Protein AF-A0A2K6D3P8-F1 (afdb_monomer_lite)

Organism: Macaca nemestrina (NCBI:txid9545)

Secondary structure (DSSP, 8-state):
--TTTHHHHHHHHHHHHHH----S---EEE------PPP--SSPPPHHHHHHHHHHHHHHHHHHHHHHHHTS--SEEEPPTTTTT-S---TTTTGGG-B----GGG---TTT-TTSS---SSS-GGGGSS-EEE----B---TTSSGGGTTTTTS----------PPP-

Structure (mmCIF, N/CA/C/O backbone):
data_AF-A0A2K6D3P8-F1
#
_entry.id   AF-A0A2K6D3P8-F1
#
loop_
_atom_site.group_PDB
_atom_site.id
_atom_site.type_symbol
_atom_site.label_atom_id
_atom_site.label_alt_id
_atom_site.label_comp_id
_atom_site.label_asym_id
_atom_site.label_entity_id
_atom_site.label_seq_id
_atom_site.pdbx_PDB_ins_code
_atom_site.Cartn_x
_atom_site.Cartn_y
_atom_site.Cartn_z
_atom_site.occupancy
_atom_site.B_iso_or_equiv
_atom_site.auth_seq_id
_atom_site.auth_comp_id
_atom_site.auth_asym_id
_atom_site.auth_atom_id
_atom_site.pdbx_PDB_model_num
ATOM 1 N N . MET A 1 1 ? -4.311 -17.224 59.360 1.00 44.88 1 MET A N 1
ATOM 2 C CA . MET A 1 1 ? -4.844 -16.048 58.632 1.00 44.88 1 MET A CA 1
ATOM 3 C C . MET A 1 1 ? -4.656 -16.243 57.125 1.00 44.88 1 MET A C 1
ATOM 5 O O . MET A 1 1 ? -3.631 -15.839 56.610 1.00 44.88 1 MET A O 1
ATOM 9 N N . ILE A 1 2 ? -5.573 -16.917 56.416 1.00 52.31 2 ILE A N 1
ATOM 10 C CA . ILE A 1 2 ? -5.469 -17.120 54.941 1.00 52.31 2 ILE A CA 1
ATOM 11 C C . ILE A 1 2 ? -6.821 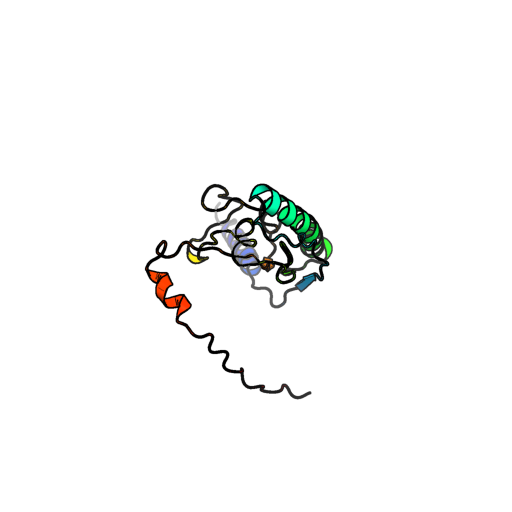-16.873 54.221 1.00 52.31 2 ILE A C 1
ATOM 13 O O . ILE A 1 2 ? -6.894 -16.763 53.005 1.00 52.31 2 ILE A O 1
ATOM 17 N N . ARG A 1 3 ? -7.922 -16.668 54.959 1.00 51.53 3 ARG A N 1
ATOM 18 C CA . ARG A 1 3 ? -9.292 -16.664 54.408 1.00 51.53 3 ARG A CA 1
ATOM 19 C C . ARG A 1 3 ? -9.746 -15.378 53.689 1.00 51.53 3 ARG A C 1
ATOM 21 O O . ARG A 1 3 ? -10.873 -15.337 53.219 1.00 51.53 3 ARG A O 1
ATOM 28 N N . SER A 1 4 ? -8.906 -14.341 53.603 1.00 59.41 4 SER A N 1
ATOM 29 C CA . SER A 1 4 ? -9.305 -13.000 53.118 1.00 59.41 4 SER A CA 1
ATOM 30 C C . SER A 1 4 ? -8.922 -12.704 51.655 1.00 59.41 4 SER A C 1
ATOM 32 O O . SER A 1 4 ? -9.526 -11.845 51.017 1.00 59.41 4 SER A O 1
ATOM 34 N N . TYR A 1 5 ? -7.953 -13.431 51.084 1.00 60.91 5 TYR A N 1
ATOM 35 C CA . TYR A 1 5 ? -7.434 -13.141 49.736 1.00 60.91 5 TYR A CA 1
ATOM 36 C C . TYR A 1 5 ? -8.204 -13.837 48.605 1.00 60.91 5 TYR A C 1
ATOM 38 O O . TYR A 1 5 ? -8.357 -13.267 47.529 1.00 60.91 5 TYR A O 1
ATOM 46 N N . PHE A 1 6 ? -8.753 -15.026 48.861 1.00 63.97 6 PHE A N 1
ATOM 47 C CA . PHE A 1 6 ? -9.450 -15.840 47.860 1.00 63.97 6 PHE A CA 1
ATOM 48 C C . PHE A 1 6 ? -10.643 -15.134 47.173 1.00 63.97 6 PHE A C 1
ATOM 50 O O . PHE A 1 6 ? -10.667 -15.097 45.944 1.00 63.97 6 PHE A O 1
ATOM 57 N N . PRO A 1 7 ? -11.593 -14.496 47.895 1.00 70.06 7 PRO A N 1
ATOM 58 C CA . PRO A 1 7 ? -12.726 -13.826 47.245 1.00 70.06 7 PRO A CA 1
ATOM 59 C C . PRO A 1 7 ? -12.312 -12.583 46.444 1.00 70.06 7 PRO A C 1
ATOM 61 O O . PRO A 1 7 ? -12.947 -12.256 45.446 1.00 70.06 7 PRO A O 1
ATOM 64 N N . LYS A 1 8 ? -11.217 -11.915 46.834 1.00 73.94 8 LYS A N 1
ATOM 65 C CA . LYS A 1 8 ? -10.671 -10.766 46.095 1.00 73.94 8 LYS A CA 1
ATOM 66 C C . LYS A 1 8 ? -10.039 -11.204 44.776 1.00 73.94 8 LYS A C 1
ATOM 68 O O . LYS A 1 8 ? -10.283 -10.574 43.756 1.00 73.94 8 LYS A O 1
ATOM 73 N N . CYS A 1 9 ? -9.283 -12.303 44.779 1.00 76.94 9 CYS A N 1
ATOM 74 C CA . CYS A 1 9 ? -8.711 -12.875 43.560 1.00 76.94 9 CYS A CA 1
ATOM 75 C C . CYS A 1 9 ? -9.801 -13.318 42.577 1.00 76.94 9 CYS A C 1
ATOM 77 O O . CYS A 1 9 ? -9.702 -13.019 41.393 1.00 76.94 9 CYS A O 1
ATOM 79 N N . VAL A 1 10 ? -10.866 -13.962 43.065 1.00 81.38 10 VAL A N 1
ATOM 80 C CA . VAL A 1 10 ? -12.002 -14.372 42.222 1.00 81.38 10 VAL A CA 1
ATOM 81 C C . VAL A 1 10 ? -12.712 -13.160 41.612 1.00 81.38 10 VAL A C 1
ATOM 83 O O . VAL A 1 10 ? -13.010 -13.174 40.422 1.00 81.38 10 VAL A O 1
ATOM 86 N N . ALA A 1 11 ? -12.923 -12.087 42.381 1.00 81.31 11 ALA A N 1
ATOM 87 C CA . ALA A 1 11 ? -13.517 -10.854 41.864 1.00 81.31 11 ALA A CA 1
ATOM 88 C C . ALA A 1 11 ? -12.644 -10.185 40.785 1.00 81.31 11 ALA A C 1
ATOM 90 O O . ALA A 1 11 ? -13.163 -9.749 39.761 1.00 81.31 11 ALA A O 1
ATOM 91 N N . VAL A 1 12 ? -11.320 -10.150 40.979 1.00 82.56 12 VAL A N 1
ATOM 92 C CA . VAL A 1 12 ? -10.371 -9.621 39.983 1.00 82.56 12 VAL A CA 1
ATOM 93 C C . VAL A 1 12 ? -10.378 -10.469 38.711 1.00 82.56 12 VAL A C 1
ATOM 95 O O . VAL A 1 12 ? -10.444 -9.919 37.617 1.00 82.56 12 VAL A O 1
ATOM 98 N N . VAL A 1 13 ? -10.374 -11.798 38.832 1.00 80.62 13 VAL A N 1
ATOM 99 C CA . VAL A 1 13 ? -10.435 -12.706 37.675 1.00 80.62 13 VAL A CA 1
ATOM 100 C C . VAL A 1 13 ? -11.765 -12.570 36.928 1.00 80.62 13 VAL A C 1
ATOM 102 O O . VAL A 1 13 ? -11.762 -12.542 35.702 1.00 80.62 13 VAL A O 1
ATOM 105 N N . ALA A 1 14 ? -12.888 -12.421 37.634 1.00 78.69 14 ALA A N 1
ATOM 106 C CA . ALA A 1 14 ? -14.195 -12.203 37.013 1.00 78.69 14 ALA A CA 1
ATOM 107 C C . ALA A 1 14 ? -14.271 -10.858 36.269 1.00 78.69 14 ALA A C 1
ATOM 109 O O . ALA A 1 14 ? -14.783 -10.807 35.155 1.00 78.69 14 ALA A O 1
ATOM 110 N N . LEU A 1 15 ? -13.714 -9.784 36.842 1.00 74.19 15 LEU A N 1
ATOM 111 C CA . LEU A 1 15 ? -13.615 -8.474 36.186 1.00 74.19 15 LEU A CA 1
ATOM 112 C C . LEU A 1 15 ? -12.730 -8.522 34.932 1.00 74.19 15 LEU A C 1
ATOM 114 O O . LEU A 1 15 ? -13.083 -7.938 33.911 1.00 74.19 15 LEU A O 1
ATOM 118 N N . LEU A 1 16 ? -11.615 -9.255 34.983 1.00 71.88 16 LEU A N 1
ATOM 119 C CA . LEU A 1 16 ? -10.747 -9.467 33.822 1.00 71.88 16 LEU A CA 1
ATOM 120 C C . LEU A 1 16 ? -11.436 -10.314 32.744 1.00 71.88 16 LEU A C 1
ATOM 122 O O . LEU A 1 16 ? -11.361 -9.969 31.570 1.00 71.88 16 LEU A O 1
ATOM 126 N N . ALA A 1 17 ? -12.163 -11.367 33.120 1.00 68.94 17 ALA A N 1
ATOM 127 C CA . ALA A 1 17 ? -12.926 -12.182 32.175 1.00 68.94 17 ALA A CA 1
ATOM 128 C C . ALA A 1 17 ? -14.042 -11.377 31.485 1.00 68.94 17 ALA A C 1
ATOM 130 O O . ALA A 1 17 ? -14.248 -11.532 30.287 1.00 68.94 17 ALA A O 1
ATOM 131 N N . LEU A 1 18 ? -14.705 -10.466 32.208 1.00 63.16 18 LEU A N 1
ATOM 132 C CA . LEU A 1 18 ? -15.693 -9.541 31.638 1.00 63.16 18 LEU A CA 1
ATOM 133 C C . LEU A 1 18 ? -15.068 -8.500 30.693 1.00 63.16 18 LEU A C 1
ATOM 135 O O . LEU A 1 18 ? -15.761 -7.979 29.826 1.00 63.16 18 LEU A O 1
ATOM 139 N N . SER A 1 19 ? -13.773 -8.199 30.843 1.00 61.75 19 SER A N 1
ATOM 140 C CA . SER A 1 19 ? -13.050 -7.279 29.953 1.00 61.75 19 SER A CA 1
ATOM 141 C C . SER A 1 19 ? -12.586 -7.916 28.635 1.00 61.75 19 SER A C 1
ATOM 143 O O . SER A 1 19 ? -12.187 -7.199 27.721 1.00 61.75 19 SER A O 1
ATOM 145 N N . VAL A 1 20 ? -12.661 -9.248 28.513 1.00 59.06 20 VAL A N 1
ATOM 146 C CA . VAL A 1 20 ? -12.344 -9.988 27.282 1.00 59.06 20 VAL A CA 1
ATOM 147 C C . VAL A 1 20 ? -13.651 -10.277 26.540 1.00 59.06 20 VAL A C 1
ATOM 149 O O . VAL A 1 20 ? -14.203 -11.371 26.616 1.00 59.06 20 VAL A O 1
ATOM 152 N N . GLY A 1 21 ? -14.176 -9.267 25.849 1.00 62.28 21 GLY A N 1
ATOM 153 C CA . GLY A 1 21 ? -15.347 -9.382 24.978 1.00 62.28 21 GLY A CA 1
ATOM 154 C C . GLY A 1 21 ? -14.991 -9.047 23.532 1.00 62.28 21 GLY A C 1
ATOM 155 O O . GLY A 1 21 ? -14.173 -8.161 23.286 1.00 62.28 21 GLY A O 1
ATOM 156 N N . ALA A 1 22 ? -15.596 -9.747 22.571 1.00 71.62 22 ALA A N 1
ATOM 157 C CA . ALA A 1 22 ? -15.601 -9.288 21.185 1.00 71.62 22 ALA A CA 1
ATOM 158 C C . ALA A 1 22 ? -16.401 -7.978 21.102 1.00 71.62 22 ALA A C 1
ATOM 160 O O . ALA A 1 22 ? -17.422 -7.838 21.772 1.00 71.62 22 ALA A O 1
ATOM 161 N N . LEU A 1 23 ? -15.932 -7.014 20.310 1.00 75.31 23 LEU A N 1
ATOM 162 C CA . LEU A 1 23 ? -16.690 -5.791 20.060 1.00 75.31 23 LEU A CA 1
ATOM 163 C C . LEU A 1 23 ? -17.864 -6.100 19.121 1.00 75.31 23 LEU A C 1
ATOM 165 O O . LEU A 1 23 ? -17.663 -6.714 18.075 1.00 75.31 23 LEU A O 1
ATOM 169 N N . ASP A 1 24 ? -19.066 -5.628 19.462 1.00 86.00 24 ASP A N 1
ATOM 170 C CA . ASP A 1 24 ? -20.262 -5.780 18.614 1.00 86.00 24 ASP A CA 1
ATOM 171 C C . ASP A 1 24 ? -20.217 -4.882 17.366 1.00 86.00 24 ASP A C 1
ATOM 173 O O . ASP A 1 24 ? -20.894 -5.139 16.371 1.00 86.00 24 ASP A O 1
ATOM 177 N N . THR A 1 25 ? -19.425 -3.806 17.412 1.00 91.81 25 THR A N 1
ATOM 178 C CA . THR A 1 25 ? -19.242 -2.859 16.305 1.00 91.81 25 THR A CA 1
ATOM 179 C C . THR A 1 25 ? -17.775 -2.458 16.171 1.00 91.81 25 THR A C 1
ATOM 181 O O . THR A 1 25 ? -17.011 -2.516 17.134 1.00 91.81 25 THR A O 1
ATOM 184 N N . PHE A 1 26 ? -17.372 -2.037 14.973 1.00 91.06 26 PHE A N 1
ATOM 185 C CA . PHE A 1 26 ? -16.041 -1.493 14.714 1.00 91.06 26 PHE A CA 1
ATOM 186 C C . PHE A 1 26 ? -16.136 -0.276 13.791 1.00 91.06 26 PHE A C 1
ATOM 188 O O . PHE A 1 26 ? -17.089 -0.122 13.029 1.00 91.06 26 PHE A O 1
ATOM 195 N N . SER A 1 27 ? -15.127 0.588 13.865 1.00 93.56 27 SER A N 1
ATOM 196 C CA . SER A 1 27 ? -14.967 1.747 12.983 1.00 93.56 27 SER A CA 1
ATOM 197 C C . SER A 1 27 ? -13.985 1.413 11.861 1.00 93.56 27 SER A C 1
ATOM 199 O O . SER A 1 27 ? -12.915 0.859 12.124 1.00 93.56 27 SER A O 1
ATOM 201 N N . ALA A 1 28 ? -14.337 1.746 10.623 1.00 95.56 28 ALA A N 1
ATOM 202 C CA . ALA A 1 28 ? -13.518 1.523 9.437 1.00 95.56 28 ALA A CA 1
ATOM 203 C C . ALA A 1 28 ? -13.172 2.854 8.764 1.00 95.56 28 ALA A C 1
ATOM 205 O O . ALA A 1 28 ? -13.973 3.788 8.778 1.00 95.56 28 ALA A O 1
ATOM 206 N N . ALA A 1 29 ? -12.001 2.916 8.138 1.00 96.88 29 ALA A N 1
ATOM 207 C CA . ALA A 1 29 ? -11.552 4.047 7.343 1.00 96.88 29 ALA A CA 1
ATOM 208 C C . ALA A 1 29 ? -11.220 3.611 5.910 1.00 96.88 29 ALA A C 1
ATOM 210 O O . ALA A 1 29 ? -10.781 2.488 5.659 1.00 96.88 29 ALA A O 1
ATOM 211 N N . VAL A 1 30 ? -11.397 4.531 4.971 1.00 96.44 30 VAL A N 1
ATOM 212 C CA . VAL A 1 30 ? -10.929 4.405 3.589 1.00 96.44 30 VAL A CA 1
ATOM 213 C C . VAL A 1 30 ? -10.145 5.661 3.248 1.00 96.44 30 VAL A C 1
ATOM 215 O O . VAL A 1 30 ? -10.503 6.751 3.700 1.00 96.44 30 VAL A O 1
ATOM 218 N N . TYR A 1 31 ? -9.067 5.514 2.487 1.00 96.12 31 TYR A N 1
ATOM 219 C CA . TYR A 1 31 ? -8.266 6.650 2.048 1.00 96.12 31 TYR A CA 1
ATOM 220 C C . TYR A 1 31 ? -8.204 6.690 0.528 1.00 96.12 31 TYR A C 1
ATOM 222 O O . TYR A 1 31 ? -7.678 5.777 -0.099 1.00 96.12 31 TYR A O 1
ATOM 230 N N . GLU A 1 32 ? -8.748 7.752 -0.058 1.00 95.31 32 GLU A N 1
ATOM 231 C CA . GLU A 1 32 ? -8.544 8.064 -1.468 1.00 95.31 32 GLU A CA 1
ATOM 232 C C . GLU A 1 32 ? -7.189 8.759 -1.622 1.00 95.31 32 GLU A C 1
ATOM 234 O O . GLU A 1 32 ? -6.894 9.723 -0.910 1.00 95.31 32 GLU A O 1
ATOM 239 N N . TYR A 1 33 ? -6.353 8.248 -2.525 1.00 93.31 33 TYR A N 1
ATOM 240 C CA . TYR A 1 33 ? -4.974 8.694 -2.675 1.00 93.31 33 TYR A CA 1
ATOM 241 C C . TYR A 1 33 ? -4.606 8.925 -4.140 1.00 93.31 33 TYR A C 1
ATOM 243 O O . TYR A 1 33 ? -4.785 8.049 -4.984 1.00 93.31 33 TYR A O 1
ATOM 251 N N . THR A 1 34 ? -4.022 10.091 -4.423 1.00 93.25 34 THR A N 1
ATOM 252 C CA . THR A 1 34 ? -3.366 10.379 -5.701 1.00 93.25 34 THR A CA 1
ATOM 253 C C . THR A 1 34 ? -1.947 9.824 -5.669 1.00 93.25 34 THR A C 1
ATOM 255 O O . THR A 1 34 ? -1.027 10.485 -5.187 1.00 93.25 34 THR A O 1
ATOM 258 N N . VAL A 1 35 ? -1.790 8.601 -6.168 1.00 94.12 35 VAL A N 1
ATOM 259 C CA . VAL A 1 35 ? -0.505 7.896 -6.206 1.00 94.12 35 VAL A CA 1
ATOM 260 C C . VAL A 1 35 ? 0.542 8.647 -7.035 1.00 94.12 35 VAL A C 1
ATOM 262 O O . VAL A 1 35 ? 0.242 9.206 -8.094 1.00 94.12 35 VAL A O 1
ATOM 265 N N . ILE A 1 36 ? 1.786 8.647 -6.555 1.00 94.62 36 ILE A N 1
ATOM 266 C CA . ILE A 1 36 ? 2.955 9.074 -7.323 1.00 94.62 36 ILE A CA 1
ATOM 267 C C . ILE A 1 36 ? 3.296 7.931 -8.282 1.00 94.62 36 ILE A C 1
ATOM 269 O O . ILE A 1 36 ? 3.748 6.861 -7.873 1.00 94.62 36 ILE A O 1
ATOM 273 N N . ILE A 1 37 ? 3.021 8.151 -9.566 1.00 92.69 37 ILE A N 1
ATOM 274 C CA . ILE A 1 37 ? 3.170 7.149 -10.626 1.00 92.69 37 ILE A CA 1
ATOM 275 C C . ILE A 1 37 ? 4.592 7.231 -11.202 1.00 92.69 37 ILE A C 1
ATOM 277 O O . ILE A 1 37 ? 5.074 8.342 -11.446 1.00 92.69 37 ILE A O 1
ATOM 281 N N . PRO A 1 38 ? 5.264 6.095 -11.472 1.00 90.75 38 PRO A N 1
ATOM 282 C CA . PRO A 1 38 ? 6.550 6.113 -12.155 1.00 90.75 38 PRO A CA 1
ATOM 283 C C . PRO A 1 38 ? 6.412 6.652 -13.580 1.00 90.75 38 PRO A C 1
ATOM 285 O O . PRO A 1 38 ? 5.391 6.478 -14.251 1.00 90.75 38 PRO A O 1
ATOM 288 N N . ASN A 1 39 ? 7.486 7.250 -14.092 1.00 87.50 39 ASN A N 1
ATOM 289 C CA . ASN A 1 39 ? 7.564 7.542 -15.516 1.00 87.50 39 ASN A CA 1
ATOM 290 C C . ASN A 1 39 ? 7.497 6.241 -16.318 1.00 87.50 39 ASN A C 1
ATOM 292 O O . ASN A 1 39 ? 8.122 5.243 -15.964 1.00 87.50 39 ASN A O 1
ATOM 296 N N . ARG A 1 40 ? 6.777 6.267 -17.441 1.00 82.31 40 ARG A N 1
ATOM 297 C CA . ARG A 1 40 ? 6.736 5.126 -18.352 1.00 82.31 40 ARG A CA 1
ATOM 298 C C . ARG A 1 40 ? 8.115 4.929 -18.980 1.00 82.31 40 ARG A C 1
ATOM 300 O O . ARG A 1 40 ? 8.536 5.738 -19.804 1.00 82.31 40 ARG A O 1
ATOM 307 N N . THR A 1 41 ? 8.783 3.839 -18.624 1.00 77.56 41 THR A N 1
ATOM 308 C CA . THR A 1 41 ? 10.057 3.419 -19.213 1.00 77.56 41 THR A CA 1
ATOM 309 C C . THR A 1 41 ? 9.890 2.080 -19.927 1.00 77.56 41 THR A C 1
ATOM 311 O O . THR A 1 41 ? 9.141 1.212 -19.482 1.00 77.56 41 THR A O 1
ATOM 314 N N . GLU A 1 42 ? 10.571 1.905 -21.062 1.00 77.88 42 GLU A N 1
ATOM 315 C CA . GLU A 1 42 ? 10.629 0.604 -21.751 1.00 77.88 42 GLU A CA 1
ATOM 316 C C . GLU A 1 42 ? 11.583 -0.369 -21.045 1.00 77.88 42 GLU A C 1
ATOM 318 O O . GLU A 1 42 ? 11.411 -1.582 -21.113 1.00 77.88 42 GLU A O 1
ATOM 323 N N . THR A 1 43 ? 12.578 0.165 -20.335 1.00 87.94 43 THR A N 1
ATOM 324 C CA . THR A 1 43 ? 13.538 -0.607 -19.547 1.00 87.94 43 THR A CA 1
ATOM 325 C C . THR A 1 43 ? 13.130 -0.643 -18.072 1.00 87.94 43 THR A C 1
ATOM 327 O O . THR A 1 43 ? 12.722 0.399 -17.542 1.00 87.94 43 THR A O 1
ATOM 330 N N . PRO A 1 44 ? 13.274 -1.791 -17.383 1.00 92.06 44 PRO A N 1
ATOM 331 C CA . PRO A 1 44 ? 13.087 -1.865 -15.937 1.00 92.06 44 PRO A CA 1
ATOM 332 C C . PRO A 1 44 ? 14.044 -0.919 -15.209 1.00 92.06 44 PRO A C 1
ATOM 334 O O . PRO A 1 44 ? 15.208 -0.791 -15.594 1.00 92.06 44 PRO A O 1
ATOM 337 N N . VAL A 1 45 ? 13.548 -0.271 -14.159 1.00 94.12 45 VAL A N 1
ATOM 338 C CA . VAL A 1 45 ? 14.380 0.490 -13.219 1.00 94.12 45 VAL A CA 1
ATOM 339 C C . VAL A 1 45 ? 15.212 -0.455 -12.348 1.00 94.12 45 VAL A C 1
ATOM 341 O O . VAL A 1 45 ? 14.982 -1.670 -12.324 1.00 94.12 45 VAL A O 1
ATOM 344 N N . SER A 1 46 ? 16.178 0.086 -11.612 1.00 94.31 46 SER A N 1
ATOM 345 C CA . SER A 1 46 ? 16.832 -0.679 -10.546 1.00 94.31 46 SER A CA 1
ATOM 346 C C . SER A 1 46 ? 15.856 -0.979 -9.401 1.00 94.31 46 SER A C 1
ATOM 348 O O . SER A 1 46 ? 14.833 -0.311 -9.227 1.00 94.31 46 SER A O 1
ATOM 350 N N . LYS A 1 47 ? 16.176 -1.987 -8.583 1.00 91.38 47 LYS A N 1
ATOM 351 C CA . LYS A 1 47 ? 15.360 -2.318 -7.409 1.00 91.38 47 LYS A CA 1
ATOM 352 C C . LYS A 1 47 ? 15.364 -1.180 -6.390 1.00 91.38 47 LYS A C 1
ATOM 354 O O . LYS A 1 47 ? 14.344 -0.901 -5.772 1.00 91.38 47 LYS A O 1
ATOM 359 N N . GLU A 1 48 ? 16.496 -0.506 -6.241 1.00 92.12 48 GLU A N 1
ATOM 360 C CA . GLU A 1 48 ? 16.684 0.615 -5.326 1.00 92.12 48 GLU A CA 1
ATOM 361 C C . GLU A 1 48 ? 15.816 1.818 -5.722 1.00 92.12 48 GLU A C 1
ATOM 363 O O . GLU A 1 48 ? 15.178 2.420 -4.861 1.00 92.12 48 GLU A O 1
ATOM 368 N N . GLU A 1 49 ? 15.733 2.132 -7.017 1.00 92.81 49 GLU A N 1
ATOM 369 C CA . GLU A 1 49 ? 14.832 3.171 -7.536 1.00 92.81 49 GLU A CA 1
ATOM 370 C C . GLU A 1 49 ? 13.358 2.792 -7.354 1.00 92.81 49 GLU A C 1
ATOM 372 O O . GLU A 1 49 ? 12.552 3.632 -6.949 1.00 92.81 49 GLU A O 1
ATOM 377 N N . GLY A 1 50 ? 13.004 1.525 -7.602 1.00 92.50 50 GLY A N 1
ATOM 378 C CA . GLY A 1 50 ? 11.654 1.020 -7.349 1.00 92.50 50 GLY A CA 1
ATOM 379 C C . GLY A 1 50 ? 11.257 1.157 -5.877 1.00 92.50 50 GLY A C 1
ATOM 380 O O . GLY A 1 50 ? 10.200 1.706 -5.567 1.00 92.50 50 GLY A O 1
ATOM 381 N N . LEU A 1 51 ? 12.140 0.741 -4.963 1.00 92.50 51 LEU A N 1
ATOM 382 C CA . LEU A 1 51 ? 11.958 0.892 -3.516 1.00 92.50 51 LEU A CA 1
ATOM 383 C C . LEU A 1 51 ? 11.825 2.360 -3.095 1.00 92.50 51 LEU A C 1
ATOM 385 O O . LEU A 1 51 ? 11.007 2.663 -2.229 1.00 92.50 51 LEU A O 1
ATOM 389 N N . LEU A 1 52 ? 12.600 3.269 -3.691 1.00 93.44 52 LEU A N 1
ATOM 390 C CA . LEU A 1 52 ? 12.522 4.699 -3.390 1.00 93.44 52 LEU A CA 1
ATOM 391 C C . LEU A 1 52 ? 11.131 5.260 -3.704 1.00 93.44 52 LEU A C 1
ATOM 393 O O . LEU A 1 52 ? 10.517 5.861 -2.827 1.00 93.44 52 LEU A O 1
ATOM 397 N N . LEU A 1 53 ? 10.601 4.989 -4.900 1.00 94.06 53 LEU A N 1
ATOM 398 C CA . LEU A 1 53 ? 9.251 5.417 -5.285 1.00 94.06 53 LEU A CA 1
ATOM 399 C C . LEU A 1 53 ? 8.175 4.824 -4.364 1.00 94.06 53 LEU A C 1
ATOM 401 O O . LEU A 1 53 ? 7.259 5.522 -3.929 1.00 94.06 53 LEU A O 1
ATOM 405 N N . MET A 1 54 ? 8.284 3.528 -4.057 1.00 93.81 54 MET A N 1
ATOM 406 C CA . MET A 1 54 ? 7.338 2.864 -3.160 1.00 93.81 54 MET A CA 1
ATOM 407 C C . MET A 1 54 ? 7.344 3.495 -1.768 1.00 93.81 54 MET A C 1
ATOM 409 O O . MET A 1 54 ? 6.276 3.730 -1.206 1.00 93.81 54 MET A O 1
ATOM 413 N N . ASN A 1 55 ? 8.522 3.833 -1.240 1.00 92.69 55 ASN A N 1
ATOM 414 C CA . ASN A 1 55 ? 8.651 4.505 0.052 1.00 92.69 55 ASN A CA 1
ATOM 415 C C . ASN A 1 55 ? 8.020 5.905 0.049 1.00 92.69 55 ASN A C 1
ATOM 417 O O . ASN A 1 55 ? 7.361 6.257 1.022 1.00 92.69 55 ASN A O 1
ATOM 421 N N . GLU A 1 56 ? 8.134 6.676 -1.037 1.00 94.12 56 GLU A N 1
ATOM 422 C CA . GLU A 1 56 ? 7.470 7.986 -1.139 1.00 94.12 56 GLU A CA 1
ATOM 423 C C . GLU A 1 56 ? 5.940 7.872 -1.045 1.00 94.12 56 GLU A C 1
ATOM 425 O O . GLU A 1 56 ? 5.295 8.642 -0.327 1.00 94.12 56 GLU A O 1
ATOM 430 N N . ASN A 1 57 ? 5.351 6.885 -1.727 1.00 94.88 57 ASN A N 1
ATOM 431 C CA . ASN A 1 57 ? 3.915 6.612 -1.633 1.00 94.88 57 ASN A CA 1
ATOM 432 C C . ASN A 1 57 ? 3.530 6.119 -0.224 1.00 94.88 57 ASN A C 1
ATOM 434 O O . ASN A 1 57 ? 2.554 6.592 0.369 1.00 94.88 57 ASN A O 1
ATOM 438 N N . ILE A 1 58 ? 4.324 5.211 0.350 1.00 92.88 58 ILE A N 1
ATOM 439 C CA . ILE A 1 58 ? 4.128 4.681 1.706 1.00 92.88 58 ILE A CA 1
ATOM 440 C C . ILE A 1 58 ? 4.180 5.798 2.758 1.00 92.88 58 ILE A C 1
ATOM 442 O O . ILE A 1 58 ? 3.344 5.799 3.661 1.00 92.88 58 ILE A O 1
ATOM 446 N N . ASP A 1 59 ? 5.066 6.786 2.628 1.00 93.00 59 ASP A N 1
ATOM 447 C CA . ASP A 1 59 ? 5.161 7.929 3.548 1.00 93.00 59 ASP A CA 1
ATOM 448 C C . ASP A 1 59 ? 3.873 8.772 3.583 1.00 93.00 59 ASP A C 1
ATOM 450 O O . ASP A 1 59 ? 3.522 9.364 4.614 1.00 93.00 59 ASP A O 1
ATOM 454 N N . VAL A 1 60 ? 3.138 8.850 2.468 1.00 94.19 60 VAL A N 1
ATOM 455 C CA . VAL A 1 60 ? 1.824 9.509 2.431 1.00 94.19 60 VAL A CA 1
ATOM 456 C C . VAL A 1 60 ? 0.766 8.636 3.099 1.00 94.19 60 VAL A C 1
ATOM 458 O O . VAL A 1 60 ? 0.016 9.123 3.953 1.00 94.19 60 VAL A O 1
ATOM 461 N N . LEU A 1 61 ? 0.737 7.343 2.771 1.00 93.31 61 LEU A N 1
ATOM 462 C CA . LEU A 1 61 ? -0.202 6.385 3.357 1.00 93.31 61 LEU A CA 1
ATOM 463 C C . LEU A 1 61 ? -0.011 6.251 4.875 1.00 93.31 61 LEU A C 1
ATOM 465 O O . LEU A 1 61 ? -0.995 6.166 5.611 1.00 93.31 61 LEU A O 1
ATOM 469 N N . GLU A 1 62 ? 1.222 6.334 5.376 1.00 92.06 62 GLU A N 1
ATOM 470 C CA . GLU A 1 62 ? 1.524 6.297 6.810 1.00 92.06 62 GLU A CA 1
ATOM 471 C C . GLU A 1 62 ? 0.823 7.423 7.573 1.00 92.06 62 GLU A C 1
ATOM 473 O O . GLU A 1 62 ? 0.318 7.218 8.681 1.00 92.06 62 GLU A O 1
ATOM 478 N N . LYS A 1 63 ? 0.740 8.617 6.977 1.00 93.19 63 LYS A N 1
ATOM 479 C CA . LYS A 1 63 ? 0.039 9.756 7.584 1.00 93.19 63 LYS A CA 1
ATOM 480 C C . LYS A 1 63 ? -1.456 9.469 7.702 1.00 93.19 63 LYS A C 1
ATOM 482 O O . LYS A 1 63 ? -2.030 9.730 8.760 1.00 93.19 63 LYS A O 1
ATOM 487 N N . ALA A 1 64 ? -2.067 8.890 6.667 1.00 93.75 64 ALA A N 1
ATOM 488 C CA . ALA A 1 64 ? -3.477 8.499 6.680 1.00 93.75 64 ALA A CA 1
ATOM 489 C C . ALA A 1 64 ? -3.756 7.382 7.701 1.00 93.75 64 ALA A C 1
ATOM 491 O O . ALA A 1 64 ? -4.697 7.485 8.488 1.00 93.75 64 ALA A O 1
ATOM 492 N N . VAL A 1 65 ? -2.890 6.367 7.764 1.00 92.56 65 VAL A N 1
ATOM 493 C CA . VAL A 1 65 ? -2.959 5.274 8.750 1.00 92.56 65 VAL A CA 1
ATOM 494 C C . VAL A 1 65 ? -2.868 5.822 10.176 1.00 92.56 65 VAL A C 1
ATOM 496 O O . VAL A 1 65 ? -3.712 5.515 11.019 1.00 92.56 65 VAL A O 1
ATOM 499 N N . LYS A 1 66 ? -1.884 6.688 10.456 1.00 92.69 66 LYS A N 1
ATOM 500 C CA . LYS A 1 66 ? -1.710 7.318 11.775 1.00 92.69 66 LYS A CA 1
ATOM 501 C C . LYS A 1 66 ? -2.912 8.181 12.156 1.00 92.69 66 LYS A C 1
ATOM 503 O O . LYS A 1 66 ? -3.316 8.157 13.318 1.00 92.69 66 LYS A O 1
ATOM 508 N N . LEU A 1 67 ? -3.474 8.925 11.204 1.00 94.06 67 LEU A N 1
ATOM 509 C CA . LEU A 1 67 ? -4.673 9.738 11.399 1.00 94.06 67 LEU A CA 1
ATOM 510 C C . LEU A 1 67 ? -5.881 8.863 11.767 1.00 94.06 67 LEU A C 1
ATOM 512 O O . LEU A 1 67 ? -6.511 9.095 12.801 1.00 94.06 67 LEU A O 1
ATOM 516 N N . ALA A 1 68 ? -6.151 7.830 10.967 1.00 94.69 68 ALA A N 1
ATOM 517 C CA . ALA A 1 68 ? -7.265 6.910 11.173 1.00 94.69 68 ALA A CA 1
ATOM 518 C C . ALA A 1 68 ? -7.160 6.182 12.523 1.00 94.69 68 ALA A C 1
ATOM 520 O O . ALA A 1 68 ? -8.111 6.171 13.305 1.00 94.69 68 ALA A O 1
ATOM 521 N N . ALA A 1 69 ? -5.981 5.641 12.837 1.00 92.00 69 ALA A N 1
ATOM 522 C CA . ALA A 1 69 ? -5.756 4.888 14.064 1.00 92.00 69 ALA A CA 1
ATOM 523 C C . ALA A 1 69 ? -5.769 5.773 15.320 1.00 92.00 69 ALA A C 1
ATOM 525 O O . ALA A 1 69 ? -6.446 5.458 16.295 1.00 92.00 69 ALA A O 1
ATOM 526 N N . LYS A 1 70 ? -5.008 6.880 15.326 1.00 90.69 70 LYS A N 1
ATOM 527 C CA . LYS A 1 70 ? -4.791 7.674 16.551 1.00 90.69 70 LYS A CA 1
ATOM 528 C C . LYS A 1 70 ? -5.854 8.735 16.785 1.00 90.69 70 LYS A C 1
ATOM 530 O O . LYS A 1 70 ? -6.174 9.008 17.936 1.00 90.69 70 LYS A O 1
ATOM 535 N N . GLN A 1 71 ? -6.336 9.384 15.728 1.00 89.94 71 GLN A N 1
ATOM 536 C CA . GLN A 1 71 ? -7.231 10.536 15.872 1.00 89.94 71 GLN A CA 1
ATOM 537 C C . GLN A 1 71 ? -8.697 10.159 15.667 1.00 89.94 71 GLN A C 1
ATOM 539 O O . GLN A 1 71 ? -9.562 10.749 16.304 1.00 89.94 71 GLN A O 1
ATOM 544 N N . GLN A 1 72 ? -8.979 9.180 14.803 1.00 92.38 72 GLN A N 1
ATOM 545 C CA . GLN A 1 72 ? -10.351 8.802 14.443 1.00 92.38 72 GLN A CA 1
ATOM 546 C C . GLN A 1 72 ? -10.824 7.500 15.106 1.00 92.38 72 GLN A C 1
ATOM 548 O O . GLN A 1 72 ? -12.000 7.160 15.003 1.00 92.38 72 GLN A O 1
ATOM 553 N N . GLY A 1 73 ? -9.936 6.771 15.794 1.00 92.38 73 GLY A N 1
ATOM 554 C CA . GLY A 1 73 ? -10.286 5.522 16.478 1.00 92.38 73 GLY A CA 1
ATOM 555 C C . GLY A 1 73 ? -10.782 4.428 15.527 1.00 92.38 73 GLY A C 1
ATOM 556 O O . GLY A 1 73 ? -11.599 3.589 15.913 1.00 92.38 73 GLY A O 1
ATOM 557 N N . ALA A 1 74 ? -10.337 4.450 14.268 1.00 94.25 74 ALA A N 1
ATOM 558 C CA . ALA A 1 74 ? -10.610 3.364 13.344 1.00 94.25 74 ALA A CA 1
ATOM 559 C C . ALA A 1 74 ? -9.919 2.080 13.833 1.00 94.25 74 ALA A C 1
ATOM 561 O O . ALA A 1 74 ? -8.876 2.113 14.485 1.00 94.25 74 ALA A O 1
ATOM 562 N N . HIS A 1 75 ? -10.508 0.941 13.499 1.00 92.12 75 HIS A N 1
ATOM 563 C CA . HIS A 1 75 ? -9.973 -0.389 13.790 1.00 92.12 75 HIS A CA 1
ATOM 564 C C . HIS A 1 75 ? -9.288 -0.982 12.552 1.00 92.12 75 HIS A C 1
ATOM 566 O O . HIS A 1 75 ? -8.375 -1.802 12.670 1.00 92.12 75 HIS A O 1
ATOM 572 N N . ILE A 1 76 ? -9.728 -0.545 11.367 1.00 93.50 76 ILE A N 1
ATOM 573 C CA . ILE A 1 76 ? -9.198 -0.942 10.067 1.00 93.50 76 ILE A CA 1
ATOM 574 C C . ILE A 1 76 ? -9.156 0.249 9.106 1.00 93.50 76 ILE A C 1
ATOM 576 O O . ILE A 1 76 ? -10.062 1.085 9.126 1.00 93.50 76 ILE A O 1
ATOM 580 N N . ILE A 1 77 ? -8.139 0.302 8.243 1.00 95.00 77 ILE A N 1
ATOM 581 C CA . ILE A 1 77 ? -8.123 1.157 7.047 1.00 95.00 77 ILE A CA 1
ATOM 582 C C . ILE A 1 77 ? -7.920 0.330 5.781 1.00 95.00 77 ILE A C 1
ATOM 584 O O . ILE A 1 77 ? -7.145 -0.630 5.773 1.00 95.00 77 ILE A O 1
ATOM 588 N N . VAL A 1 78 ? -8.575 0.748 4.703 1.00 95.38 78 VAL A N 1
ATOM 589 C CA . VAL A 1 78 ? -8.313 0.264 3.345 1.00 95.38 78 VAL A CA 1
ATOM 590 C C . VAL A 1 78 ? -7.687 1.390 2.530 1.00 95.38 78 VAL A C 1
ATOM 592 O O . VAL A 1 78 ? -8.203 2.512 2.504 1.00 95.38 78 VAL A O 1
ATOM 595 N N . THR A 1 79 ? -6.574 1.089 1.875 1.00 94.12 79 THR A N 1
ATOM 596 C CA . THR A 1 79 ? -5.921 1.970 0.904 1.00 94.12 79 THR A CA 1
ATOM 597 C C . THR A 1 79 ? -6.211 1.497 -0.527 1.00 94.12 79 THR A C 1
ATOM 599 O O . THR A 1 79 ? -6.668 0.365 -0.719 1.00 94.12 79 THR A O 1
ATOM 602 N N . PRO A 1 80 ? -5.991 2.343 -1.548 1.00 95.31 80 PRO A N 1
ATOM 603 C CA . PRO A 1 80 ? -6.315 1.992 -2.926 1.00 95.31 80 PRO A CA 1
ATOM 604 C C . PRO A 1 80 ? -5.456 0.846 -3.468 1.00 95.31 80 PRO A C 1
ATOM 606 O O . PRO A 1 80 ? -4.293 0.675 -3.085 1.00 95.31 80 PRO A O 1
ATOM 609 N N . GLU A 1 81 ? -6.025 0.104 -4.418 1.00 94.88 81 GLU A N 1
ATOM 610 C CA . GLU A 1 81 ? -5.266 -0.773 -5.309 1.00 94.88 81 GLU A CA 1
ATOM 611 C C . GLU A 1 81 ? -4.172 0.032 -6.023 1.00 94.88 81 GLU A C 1
ATOM 613 O O . GLU A 1 81 ? -4.356 1.212 -6.325 1.00 94.88 81 GLU A O 1
ATOM 618 N N . ASP A 1 82 ? -3.010 -0.590 -6.225 1.00 94.38 82 ASP A N 1
ATOM 619 C CA . ASP A 1 82 ? -1.834 0.027 -6.848 1.00 94.38 82 ASP A CA 1
ATOM 620 C C . ASP A 1 82 ? -1.319 1.314 -6.170 1.00 94.38 82 ASP A C 1
ATOM 622 O O . ASP A 1 82 ? -0.454 2.005 -6.708 1.00 94.38 82 ASP A O 1
ATOM 626 N N . GLY A 1 83 ? -1.758 1.622 -4.945 1.00 93.31 83 GLY A N 1
ATOM 627 C CA . GLY A 1 83 ? -1.406 2.857 -4.233 1.00 93.31 83 GLY A CA 1
ATOM 628 C C . GLY A 1 83 ? 0.064 3.002 -3.809 1.00 93.31 83 GLY A C 1
ATOM 629 O O . GLY A 1 83 ? 0.411 4.025 -3.230 1.00 93.31 83 GLY A O 1
ATOM 630 N N . ILE A 1 84 ? 0.917 2.001 -4.061 1.00 94.25 84 ILE A N 1
ATOM 631 C CA . ILE A 1 84 ? 2.351 2.010 -3.710 1.00 94.25 84 ILE A CA 1
ATOM 632 C C . ILE A 1 84 ? 3.255 2.192 -4.938 1.00 94.25 84 ILE A C 1
ATOM 634 O O . ILE A 1 84 ? 4.306 2.819 -4.828 1.00 94.25 84 ILE A O 1
ATOM 638 N N . TYR A 1 85 ? 2.871 1.662 -6.100 1.00 92.94 85 TYR A N 1
ATOM 639 C CA . TYR A 1 85 ? 3.724 1.648 -7.298 1.00 92.94 85 TYR A CA 1
ATOM 640 C C . TYR A 1 85 ? 2.996 2.067 -8.591 1.00 92.94 85 TYR A C 1
ATOM 642 O O . TYR A 1 85 ? 3.646 2.250 -9.617 1.00 92.94 85 TYR A O 1
ATOM 650 N N . GLY A 1 86 ? 1.674 2.273 -8.570 1.00 93.81 86 GLY A N 1
ATOM 651 C CA . GLY A 1 86 ? 0.874 2.660 -9.738 1.00 93.81 86 GLY A CA 1
ATOM 652 C C . GLY A 1 86 ? 0.573 1.506 -10.706 1.00 93.81 86 GLY A C 1
ATOM 653 O O . GLY A 1 86 ? 0.747 0.339 -10.387 1.00 93.81 86 GLY A O 1
ATOM 654 N N . TRP A 1 87 ? 0.113 1.827 -11.917 1.00 93.19 87 TRP A N 1
ATOM 655 C CA . TRP A 1 87 ? -0.428 0.840 -12.876 1.00 93.19 87 TRP A CA 1
ATOM 656 C C . TRP A 1 87 ? 0.241 0.876 -14.262 1.00 93.19 87 TRP A C 1
ATOM 658 O O . TRP A 1 87 ? -0.274 0.316 -15.232 1.00 93.19 87 TRP A O 1
ATOM 668 N N . VAL A 1 88 ? 1.377 1.565 -14.408 1.00 92.00 88 VAL A N 1
ATOM 669 C CA . VAL A 1 88 ? 2.023 1.795 -15.714 1.00 92.00 88 VAL A CA 1
ATOM 670 C C . VAL A 1 88 ? 3.221 0.862 -15.898 1.00 92.00 88 VAL A C 1
ATOM 672 O O . VAL A 1 88 ? 4.369 1.295 -15.831 1.00 92.00 88 VAL A O 1
ATOM 675 N N . PHE A 1 89 ? 2.958 -0.423 -16.162 1.00 92.62 89 PHE A N 1
ATOM 676 C CA . PHE A 1 89 ? 4.015 -1.434 -16.277 1.00 92.62 89 PHE A CA 1
ATOM 677 C C . PHE A 1 89 ? 3.833 -2.444 -17.418 1.00 92.62 89 PHE A C 1
ATOM 679 O O . PHE A 1 89 ? 2.722 -2.725 -17.867 1.00 92.62 89 PHE A O 1
ATOM 686 N N . THR A 1 90 ? 4.954 -3.026 -17.853 1.00 92.25 90 THR A N 1
ATOM 687 C CA . THR A 1 90 ? 5.014 -4.319 -18.551 1.00 92.25 90 THR A CA 1
ATOM 688 C C . THR A 1 90 ? 5.382 -5.420 -17.551 1.00 92.25 90 THR A C 1
ATOM 690 O O . THR A 1 90 ? 5.666 -5.143 -16.383 1.00 92.25 90 THR A O 1
ATOM 693 N N . ARG A 1 91 ? 5.422 -6.685 -17.994 1.00 91.00 91 ARG A N 1
ATOM 694 C CA . ARG A 1 91 ? 5.870 -7.796 -17.134 1.00 91.00 91 ARG A CA 1
ATOM 695 C C . ARG A 1 91 ? 7.315 -7.636 -16.663 1.00 91.00 91 ARG A C 1
ATOM 697 O O . ARG A 1 91 ? 7.655 -8.107 -15.584 1.00 91.00 91 ARG A O 1
ATOM 704 N N . GLU A 1 92 ? 8.151 -7.004 -17.471 1.00 92.00 92 GLU A N 1
ATOM 705 C CA . GLU A 1 92 ? 9.565 -6.785 -17.192 1.00 92.00 92 GLU A CA 1
ATOM 706 C C . GLU A 1 92 ? 9.748 -5.560 -16.297 1.00 92.00 92 GLU A C 1
ATOM 708 O O . GLU A 1 92 ? 10.491 -5.627 -15.319 1.00 92.00 92 GLU A O 1
ATOM 713 N N . SER A 1 93 ? 9.056 -4.452 -16.594 1.00 92.75 93 SER A N 1
ATOM 714 C CA . SER A 1 93 ? 9.251 -3.208 -15.845 1.00 92.75 93 SER A CA 1
ATOM 715 C C . SER A 1 93 ? 8.631 -3.220 -14.447 1.00 92.75 93 SER A C 1
ATOM 717 O O . SER A 1 93 ? 9.095 -2.464 -13.598 1.00 92.75 93 SER A O 1
ATOM 719 N N . ILE A 1 94 ? 7.654 -4.097 -14.171 1.00 93.31 94 ILE A N 1
ATOM 720 C CA . ILE A 1 94 ? 7.097 -4.273 -12.817 1.00 93.31 94 ILE A CA 1
ATOM 721 C C . ILE A 1 94 ? 8.017 -5.074 -11.888 1.00 93.31 94 ILE A C 1
ATOM 723 O O . ILE A 1 94 ? 7.940 -4.926 -10.675 1.00 93.31 94 ILE A O 1
ATOM 727 N N . TYR A 1 95 ? 8.902 -5.917 -12.430 1.00 93.00 95 TYR A N 1
ATOM 728 C CA . TYR A 1 95 ? 9.685 -6.881 -11.648 1.00 93.00 95 TYR A CA 1
ATOM 729 C C . TYR A 1 95 ? 10.485 -6.271 -10.475 1.00 93.00 95 TYR A C 1
ATOM 731 O O . TYR A 1 95 ? 10.479 -6.858 -9.393 1.00 93.00 95 TYR A O 1
ATOM 739 N N . PRO A 1 96 ? 11.116 -5.084 -10.607 1.00 93.00 96 PRO A N 1
ATOM 740 C CA . PRO A 1 96 ? 11.824 -4.433 -9.498 1.00 93.00 96 PRO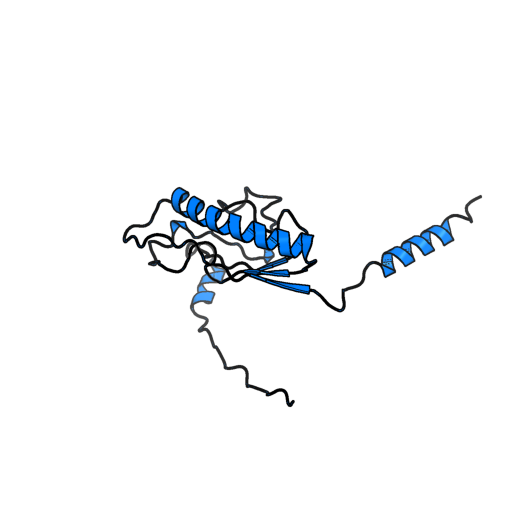 A CA 1
ATOM 741 C C . PRO A 1 96 ? 10.934 -4.035 -8.306 1.00 93.00 96 PRO A C 1
ATOM 743 O O . PRO A 1 96 ? 11.460 -3.797 -7.221 1.00 93.00 96 PRO A O 1
ATOM 746 N N . TYR A 1 97 ? 9.612 -3.967 -8.497 1.00 92.81 97 TYR A N 1
ATOM 747 C CA . TYR A 1 97 ? 8.621 -3.571 -7.489 1.00 92.81 97 TYR A CA 1
ATOM 748 C C . TYR A 1 97 ? 7.986 -4.760 -6.755 1.00 92.81 97 TYR A C 1
ATOM 750 O O . TYR A 1 97 ? 7.171 -4.547 -5.862 1.00 92.81 97 TYR A O 1
ATOM 758 N N . LEU A 1 98 ? 8.305 -6.000 -7.144 1.00 92.44 98 LEU A N 1
ATOM 759 C CA . LEU A 1 98 ? 7.664 -7.201 -6.610 1.00 92.44 98 LEU A CA 1
ATOM 760 C C . LEU A 1 98 ? 8.470 -7.838 -5.474 1.00 92.44 98 LEU A C 1
ATOM 762 O O . LEU A 1 98 ? 9.704 -7.898 -5.495 1.00 92.44 98 LEU A O 1
ATOM 766 N N . GLU A 1 99 ? 7.746 -8.424 -4.526 1.00 88.50 99 GLU A N 1
ATOM 767 C CA . GLU A 1 99 ? 8.303 -9.180 -3.407 1.00 88.50 99 GLU A CA 1
ATOM 768 C C . GLU A 1 99 ? 7.779 -10.624 -3.396 1.00 88.50 99 GLU A C 1
ATOM 770 O O . GLU A 1 99 ? 6.711 -10.934 -3.927 1.00 88.50 99 GLU A O 1
ATOM 775 N N . ASP A 1 100 ? 8.546 -11.542 -2.807 1.00 86.50 100 ASP A N 1
ATOM 776 C CA . ASP A 1 100 ? 8.066 -12.903 -2.549 1.00 86.50 100 ASP A CA 1
ATOM 777 C C . ASP A 1 100 ? 7.280 -12.884 -1.233 1.00 86.50 100 ASP A C 1
ATOM 779 O O . ASP A 1 100 ? 7.866 -12.759 -0.156 1.00 86.50 100 ASP A O 1
ATOM 783 N N . ILE A 1 101 ? 5.948 -12.916 -1.330 1.00 85.25 101 ILE A N 1
ATOM 784 C CA . ILE A 1 101 ? 5.043 -12.776 -0.185 1.00 85.25 101 ILE A CA 1
ATOM 785 C C . ILE A 1 101 ? 4.619 -14.187 0.245 1.00 85.25 101 ILE A C 1
ATOM 787 O O . ILE A 1 101 ? 3.937 -14.869 -0.524 1.00 85.25 101 ILE A O 1
ATOM 791 N N . PRO A 1 102 ? 5.006 -14.655 1.447 1.00 84.38 102 PRO A N 1
ATOM 792 C CA . PRO A 1 102 ? 4.699 -16.012 1.877 1.00 84.38 102 PRO A CA 1
ATOM 793 C C . PRO A 1 102 ? 3.212 -16.186 2.209 1.00 84.38 102 PRO A C 1
ATOM 795 O O . PRO A 1 102 ? 2.512 -15.235 2.560 1.00 84.38 102 PRO A O 1
ATOM 798 N N . ASP A 1 103 ? 2.744 -17.435 2.165 1.00 85.88 103 ASP A N 1
ATOM 799 C CA . ASP A 1 103 ? 1.419 -17.805 2.664 1.00 85.88 103 ASP A CA 1
ATOM 800 C C . ASP A 1 103 ? 1.272 -17.416 4.151 1.00 85.88 103 ASP A C 1
ATOM 802 O O . ASP A 1 103 ? 2.186 -17.684 4.937 1.00 85.88 103 ASP A O 1
ATOM 806 N N . PRO A 1 104 ? 0.143 -16.825 4.584 1.00 84.44 104 PRO A N 1
ATOM 807 C CA . PRO A 1 104 ? -0.037 -16.384 5.969 1.00 84.44 104 PRO A CA 1
ATOM 808 C C . PRO A 1 104 ? 0.069 -17.517 7.009 1.00 84.44 104 PRO A C 1
ATOM 810 O O . PRO A 1 104 ? 0.309 -17.241 8.187 1.00 84.44 104 PRO A O 1
ATOM 813 N N . GLY A 1 105 ? -0.047 -18.787 6.606 1.00 87.94 105 GLY A N 1
ATOM 814 C CA . GLY A 1 105 ? 0.157 -19.957 7.460 1.00 87.94 105 GLY A CA 1
ATOM 815 C C . GLY A 1 105 ? 1.567 -20.082 8.047 1.00 87.94 105 GLY A C 1
ATOM 816 O O . GLY A 1 105 ? 1.736 -20.778 9.049 1.00 87.94 105 GLY A O 1
ATOM 817 N N . VAL A 1 106 ? 2.569 -19.375 7.502 1.00 85.25 106 VAL A N 1
ATOM 818 C CA . VAL A 1 106 ? 3.922 -19.327 8.094 1.00 85.25 106 VAL A CA 1
ATOM 819 C C . VAL A 1 106 ? 3.983 -18.537 9.410 1.00 85.25 106 VAL A C 1
ATOM 821 O O . VAL A 1 106 ? 5.010 -18.579 10.083 1.00 85.25 106 VAL A O 1
ATOM 824 N N . ASN A 1 107 ? 2.903 -17.838 9.794 1.00 85.88 107 ASN A N 1
ATOM 825 C CA . ASN A 1 107 ? 2.780 -17.073 11.043 1.00 85.88 107 ASN A CA 1
ATOM 826 C C . ASN A 1 107 ? 3.973 -16.130 11.301 1.00 85.88 107 ASN A C 1
ATOM 828 O O . ASN A 1 107 ? 4.562 -16.108 12.382 1.00 85.88 107 ASN A O 1
ATOM 832 N N . TRP A 1 108 ? 4.344 -15.365 10.276 1.00 85.50 108 TRP A N 1
ATOM 833 C CA . TRP A 1 108 ? 5.483 -14.454 10.307 1.00 85.50 108 TRP A CA 1
ATOM 834 C C . TRP A 1 108 ? 5.038 -13.009 10.545 1.00 85.50 108 TRP A C 1
ATOM 836 O O . TRP A 1 108 ? 4.043 -12.552 9.983 1.00 85.50 108 TRP A O 1
ATOM 846 N N . ILE A 1 109 ? 5.790 -12.2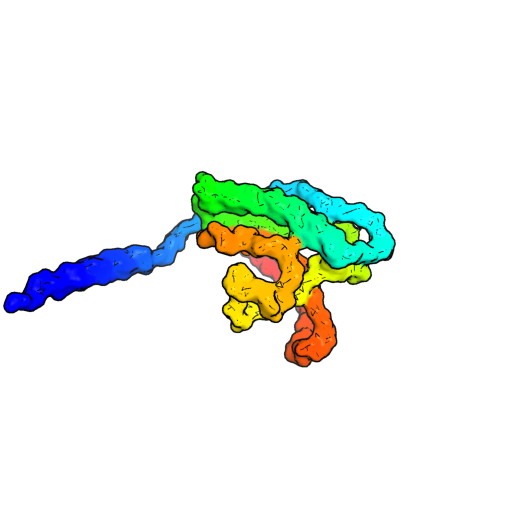74 11.374 1.00 86.81 109 ILE A N 1
ATOM 847 C CA . ILE A 1 109 ? 5.559 -10.847 11.632 1.00 86.81 109 ILE A CA 1
ATOM 848 C C . ILE A 1 109 ? 6.793 -10.063 11.186 1.00 86.81 109 ILE A C 1
ATOM 850 O O . ILE A 1 109 ? 7.781 -10.014 11.929 1.00 86.81 109 ILE A O 1
ATOM 854 N N . PRO A 1 110 ? 6.733 -9.396 10.019 1.00 83.38 110 PRO A N 1
ATOM 855 C CA . PRO A 1 110 ? 7.904 -8.774 9.408 1.00 83.38 110 PRO A CA 1
ATOM 856 C C . PRO A 1 110 ? 8.644 -7.780 10.307 1.00 83.38 110 PRO A C 1
ATOM 858 O O . PRO A 1 110 ? 9.867 -7.741 10.321 1.00 83.38 110 PRO A O 1
ATOM 861 N N . CYS A 1 111 ? 7.933 -7.023 11.144 1.00 83.56 111 CYS A N 1
ATOM 862 C CA . CYS A 1 111 ? 8.577 -6.056 12.040 1.00 83.56 111 CYS A CA 1
ATOM 863 C C . CYS A 1 111 ? 9.256 -6.648 13.268 1.00 83.56 111 CYS A C 1
ATOM 865 O O . CYS A 1 111 ? 10.033 -5.954 13.920 1.00 83.56 111 CYS A O 1
ATOM 867 N N . ARG A 1 112 ? 8.961 -7.906 13.608 1.00 85.19 112 ARG A N 1
ATOM 868 C CA . ARG A 1 112 ? 9.698 -8.633 14.648 1.00 85.19 112 ARG A CA 1
ATOM 869 C C . ARG A 1 112 ? 10.873 -9.398 14.054 1.00 85.19 112 ARG A C 1
ATOM 871 O O . ARG A 1 112 ? 11.918 -9.489 14.689 1.00 85.19 112 ARG A O 1
ATOM 878 N N . GLU A 1 113 ? 10.708 -9.904 12.836 1.00 85.06 113 GLU A N 1
ATOM 879 C CA . GLU A 1 113 ? 11.677 -10.765 12.160 1.00 85.06 113 GLU A CA 1
ATOM 880 C C . GLU A 1 113 ? 11.935 -10.267 10.725 1.00 85.06 113 GLU A C 1
ATOM 882 O O . GLU A 1 113 ? 11.509 -10.904 9.763 1.00 85.06 113 GLU A O 1
ATOM 887 N N . PRO A 1 114 ? 12.622 -9.122 10.549 1.00 72.44 114 PRO A N 1
ATOM 888 C CA . PRO A 1 114 ? 12.753 -8.466 9.243 1.00 72.44 114 PRO A CA 1
ATOM 889 C C . PRO A 1 114 ? 13.686 -9.192 8.260 1.00 72.44 114 PRO A C 1
ATOM 891 O O . PRO A 1 114 ? 13.653 -8.922 7.064 1.00 72.44 114 PRO A O 1
ATOM 894 N N . TRP A 1 115 ? 14.532 -10.101 8.748 1.00 58.75 115 TRP A N 1
ATOM 895 C CA . TRP A 1 115 ? 15.621 -10.739 7.996 1.00 58.75 115 TRP A CA 1
ATOM 896 C C . TRP A 1 115 ? 15.228 -12.034 7.276 1.00 58.75 115 TRP A C 1
ATOM 898 O O . TRP A 1 115 ? 16.080 -12.635 6.623 1.00 58.75 115 TRP A O 1
ATOM 908 N N . SER A 1 116 ? 13.983 -12.501 7.393 1.00 51.78 116 SER A N 1
ATOM 909 C CA . SER A 1 116 ? 13.652 -13.849 6.934 1.00 51.78 116 SER A CA 1
ATOM 910 C C . SER A 1 116 ? 13.334 -13.952 5.440 1.00 51.78 116 SER A C 1
ATOM 912 O O . SER A 1 116 ? 13.686 -14.983 4.874 1.00 51.78 116 SER A O 1
ATOM 914 N N . MET A 1 117 ? 12.687 -12.979 4.773 1.00 48.41 117 MET A N 1
ATOM 915 C CA . MET A 1 117 ? 12.144 -13.258 3.420 1.00 48.41 117 MET A CA 1
ATOM 916 C C . MET A 1 117 ? 12.057 -12.078 2.426 1.00 48.41 117 MET A C 1
ATOM 918 O O . MET A 1 117 ? 11.896 -12.339 1.236 1.00 48.41 117 MET A O 1
ATOM 922 N N . VAL A 1 118 ? 12.190 -10.805 2.837 1.00 53.06 118 VAL A N 1
ATOM 923 C CA . VAL A 1 118 ? 11.789 -9.660 1.986 1.00 53.06 118 VAL A CA 1
ATOM 924 C C . VAL A 1 118 ? 12.693 -8.422 2.157 1.00 53.06 118 VAL A C 1
ATOM 926 O O . VAL A 1 118 ? 13.004 -8.012 3.275 1.00 53.06 118 VAL A O 1
ATOM 929 N N . GLN A 1 119 ? 13.114 -7.802 1.045 1.00 51.66 119 GLN A N 1
ATOM 930 C CA . GLN A 1 119 ? 13.711 -6.455 1.038 1.00 51.66 119 GLN A CA 1
ATOM 931 C C . GLN A 1 119 ? 12.580 -5.427 1.052 1.00 51.66 119 GLN A C 1
ATOM 933 O O . GLN A 1 119 ? 12.112 -5.042 -0.007 1.00 51.66 119 GLN A O 1
ATOM 938 N N . HIS A 1 120 ? 12.158 -5.025 2.247 1.00 53.19 120 HIS A N 1
ATOM 939 C CA . HIS A 1 120 ? 10.969 -4.204 2.437 1.00 53.19 120 HIS A CA 1
ATOM 940 C C . HIS A 1 120 ? 11.119 -2.782 1.878 1.00 53.19 120 HIS A C 1
ATOM 942 O O . HIS A 1 120 ? 12.069 -2.066 2.220 1.00 53.19 120 HIS A O 1
ATOM 948 N N . ALA A 1 121 ? 10.111 -2.335 1.128 1.00 49.38 121 ALA A N 1
ATOM 949 C CA . ALA A 1 121 ? 9.746 -0.923 1.075 1.00 49.38 121 ALA A CA 1
ATOM 950 C C . ALA A 1 121 ? 9.184 -0.510 2.454 1.00 49.38 121 ALA A C 1
ATOM 952 O O . ALA A 1 121 ? 8.029 -0.787 2.758 1.00 49.38 121 ALA A O 1
ATOM 953 N N . ALA A 1 122 ? 10.032 0.090 3.301 1.00 46.53 122 ALA A N 1
ATOM 954 C CA . ALA A 1 122 ? 9.743 0.566 4.663 1.00 46.53 122 ALA A CA 1
ATOM 955 C C . ALA A 1 122 ? 9.279 -0.519 5.673 1.00 46.53 122 ALA A C 1
ATOM 957 O O . ALA A 1 122 ? 8.781 -1.580 5.302 1.00 46.53 122 ALA A O 1
ATOM 958 N N . PRO A 1 123 ? 9.445 -0.313 6.999 1.00 55.16 123 PRO A N 1
ATOM 959 C CA . PRO A 1 123 ? 8.775 -1.174 7.970 1.00 55.16 123 PRO A CA 1
ATOM 960 C C . PRO A 1 123 ? 7.259 -1.129 7.707 1.00 55.16 123 PRO A C 1
ATOM 962 O O . PRO A 1 123 ? 6.726 -0.027 7.552 1.00 55.16 123 PRO A O 1
ATOM 965 N N . PRO A 1 124 ? 6.558 -2.279 7.653 1.00 62.12 124 PRO A N 1
ATOM 966 C CA . PRO A 1 124 ? 5.143 -2.312 7.3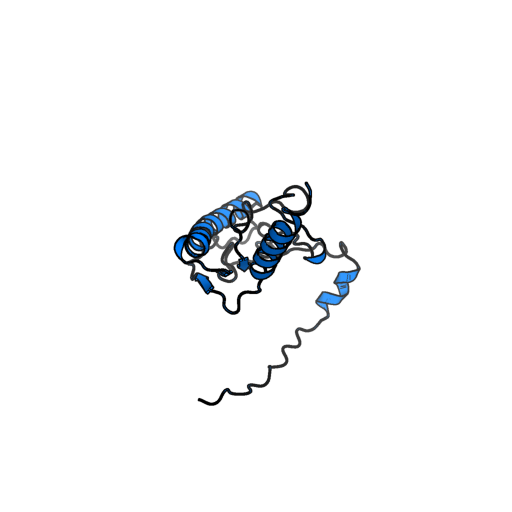25 1.00 62.12 124 PRO A CA 1
ATOM 967 C C . PRO A 1 124 ? 4.365 -1.286 8.149 1.00 62.12 124 PRO A C 1
ATOM 969 O O . PRO A 1 124 ? 4.481 -1.240 9.376 1.00 62.12 124 PRO A O 1
ATOM 972 N N . LEU A 1 125 ? 3.556 -0.475 7.467 1.00 61.94 125 LEU A N 1
ATOM 973 C CA . LEU A 1 125 ? 2.758 0.617 8.039 1.00 61.94 125 LEU A CA 1
ATOM 974 C C . LEU A 1 125 ? 1.977 0.215 9.310 1.00 61.94 125 LEU A C 1
ATOM 976 O O . LEU A 1 125 ? 1.749 1.040 10.195 1.00 61.94 125 LEU A O 1
ATOM 980 N N . GLY A 1 126 ? 1.622 -1.068 9.440 1.00 61.06 126 GLY A N 1
ATOM 981 C CA . GLY A 1 126 ? 0.921 -1.646 10.591 1.00 61.06 126 GLY A CA 1
ATOM 982 C C . GLY A 1 126 ? 1.771 -1.959 11.831 1.00 61.06 126 GLY A C 1
ATOM 983 O O . GLY A 1 126 ? 1.230 -2.412 12.831 1.00 61.06 126 GLY A O 1
ATOM 984 N N . CYS A 1 127 ? 3.086 -1.749 11.829 1.00 72.62 127 CYS A N 1
ATOM 985 C CA . CYS A 1 127 ? 3.932 -2.212 12.938 1.00 72.62 127 CYS A CA 1
ATOM 986 C C . CYS A 1 127 ? 4.025 -1.270 14.133 1.00 72.62 127 CYS A C 1
ATOM 988 O O . CYS A 1 127 ? 4.441 -1.676 15.217 1.00 72.62 127 CYS A O 1
ATOM 990 N N . SER A 1 128 ? 3.660 -0.007 13.937 1.00 68.00 128 SER A N 1
ATOM 991 C CA . SER A 1 128 ? 3.728 1.020 14.977 1.00 68.00 128 SER A CA 1
ATOM 992 C C . SER A 1 128 ? 2.415 1.183 15.750 1.00 68.00 128 SER A C 1
ATOM 994 O O . SER A 1 128 ? 2.357 1.963 16.705 1.00 68.00 128 SER A O 1
ATOM 996 N N . LEU A 1 129 ? 1.356 0.474 15.342 1.00 68.88 129 LEU A N 1
ATOM 997 C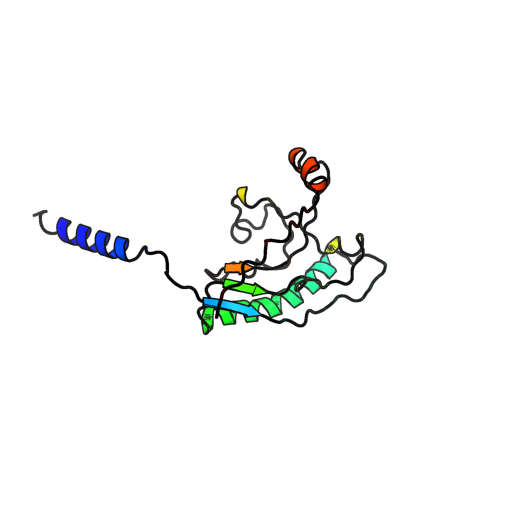 CA . LEU A 1 129 ? -0.008 0.668 15.822 1.00 68.88 129 LEU A CA 1
ATOM 998 C C . LEU A 1 129 ? -0.744 -0.679 15.928 1.00 68.88 129 LEU A C 1
ATOM 1000 O O . LEU A 1 129 ? -0.645 -1.481 15.006 1.00 68.88 129 LEU A O 1
ATOM 1004 N N . PRO A 1 130 ? -1.517 -0.940 17.000 1.00 69.81 130 PRO A N 1
ATOM 1005 C CA . PRO A 1 130 ? -2.402 -2.103 17.084 1.00 69.81 130 PRO A CA 1
ATOM 1006 C C . PRO A 1 130 ? -3.629 -1.882 16.181 1.00 69.81 130 PRO A C 1
ATOM 1008 O O . PRO A 1 130 ? -4.728 -1.608 16.657 1.00 69.81 130 PRO A O 1
ATOM 1011 N N . PHE A 1 131 ? -3.409 -1.907 14.868 1.00 77.44 131 PHE A N 1
ATOM 1012 C CA . PHE A 1 131 ? -4.332 -1.407 13.855 1.00 77.44 131 PHE A CA 1
ATOM 1013 C C . PHE A 1 131 ? -4.291 -2.294 12.610 1.00 77.44 131 PHE A C 1
ATOM 1015 O O . PHE A 1 131 ? -3.211 -2.673 12.155 1.00 77.44 131 PHE A O 1
ATOM 1022 N N . SER A 1 132 ? -5.458 -2.635 12.059 1.00 83.81 132 SER A N 1
ATOM 1023 C CA . SER A 1 132 ? -5.535 -3.467 10.853 1.00 83.81 132 SER A CA 1
ATOM 1024 C C . SER A 1 132 ? -5.433 -2.606 9.595 1.00 83.81 132 SER A C 1
ATOM 1026 O O . SER A 1 132 ? -6.045 -1.544 9.504 1.00 83.81 132 SER A O 1
ATOM 1028 N N . MET A 1 133 ? -4.687 -3.070 8.597 1.00 85.50 133 MET A N 1
ATOM 1029 C CA . MET A 1 133 ? -4.524 -2.365 7.328 1.00 85.50 133 MET A CA 1
ATOM 1030 C C . MET A 1 133 ? -4.669 -3.333 6.160 1.00 85.50 133 MET A C 1
ATOM 1032 O O . MET A 1 133 ? -4.070 -4.407 6.164 1.00 85.50 133 MET A O 1
ATOM 1036 N N . CYS A 1 134 ? -5.428 -2.923 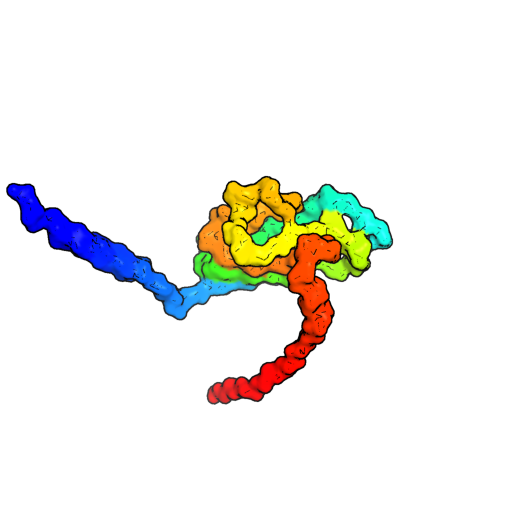5.148 1.00 86.12 134 CYS A N 1
ATOM 1037 C CA . CYS A 1 134 ? -5.482 -3.589 3.853 1.00 86.12 134 CYS A CA 1
ATOM 1038 C C . CYS A 1 134 ? -4.753 -2.727 2.826 1.00 86.12 134 CYS A C 1
ATOM 1040 O O . CYS A 1 134 ? -5.136 -1.579 2.616 1.00 86.12 134 CYS A O 1
ATOM 1042 N N . GLN A 1 135 ? -3.721 -3.299 2.206 1.00 83.94 135 GLN A N 1
ATOM 1043 C CA . GLN A 1 135 ? -2.863 -2.644 1.227 1.00 83.94 135 GLN A CA 1
ATOM 1044 C C . GLN A 1 135 ? -2.627 -3.585 0.048 1.00 83.94 135 GLN A C 1
ATOM 1046 O O . GLN A 1 135 ? -2.244 -4.737 0.251 1.00 83.94 135 GLN A O 1
ATOM 1051 N N . GLY A 1 136 ? -2.829 -3.094 -1.174 1.00 83.56 136 GLY A N 1
ATOM 1052 C CA . GLY A 1 136 ? -2.428 -3.816 -2.379 1.00 83.56 136 GLY A CA 1
ATOM 1053 C C . GLY A 1 136 ? -0.911 -3.773 -2.553 1.00 83.56 136 GLY A C 1
ATOM 1054 O O . GLY A 1 136 ? -0.318 -2.692 -2.474 1.00 83.56 136 GLY A O 1
ATOM 1055 N N . HIS A 1 137 ? -0.295 -4.935 -2.781 1.00 87.75 137 HIS A N 1
ATOM 1056 C CA . HIS A 1 137 ? 1.102 -5.049 -3.188 1.00 87.75 137 HIS A CA 1
ATOM 1057 C C . HIS A 1 137 ? 1.294 -6.227 -4.154 1.00 87.75 137 HIS A C 1
ATOM 1059 O O . HIS A 1 137 ? 0.577 -7.228 -4.082 1.00 87.75 137 HIS A O 1
ATOM 1065 N N . GLY A 1 138 ? 2.253 -6.098 -5.067 1.00 85.12 138 GLY A N 1
ATOM 1066 C CA . GLY A 1 138 ? 2.527 -7.086 -6.096 1.00 85.12 138 GLY A CA 1
ATOM 1067 C C . GLY A 1 138 ? 3.420 -8.198 -5.560 1.00 85.12 138 GLY A C 1
ATOM 1068 O O . GLY A 1 138 ? 4.427 -7.938 -4.905 1.00 85.12 138 GLY A O 1
ATOM 1069 N N . SER A 1 139 ? 3.075 -9.444 -5.882 1.00 86.62 139 SER A N 1
ATOM 1070 C CA . SER A 1 139 ? 3.888 -10.600 -5.519 1.00 86.62 139 SER A CA 1
ATOM 1071 C C . SER A 1 139 ? 4.569 -11.222 -6.733 1.00 86.62 139 SER A C 1
ATOM 1073 O O . SER A 1 139 ? 3.974 -11.341 -7.806 1.00 86.62 139 SER A O 1
ATOM 1075 N N . GLN A 1 140 ? 5.807 -11.671 -6.544 1.00 84.50 140 GLN A N 1
ATOM 1076 C CA . GLN A 1 140 ? 6.501 -12.570 -7.457 1.00 84.50 140 GLN A CA 1
ATOM 1077 C C . GLN A 1 140 ? 6.737 -13.923 -6.792 1.00 84.50 140 GLN A C 1
ATOM 1079 O O . GLN A 1 140 ? 7.099 -14.006 -5.625 1.00 84.50 140 GLN A O 1
ATOM 1084 N N . SER A 1 141 ? 6.621 -14.995 -7.569 1.00 81.25 141 SER A N 1
ATOM 1085 C CA . SER A 1 141 ? 7.056 -16.324 -7.151 1.00 81.25 141 SER A CA 1
ATOM 1086 C C . SER A 1 141 ? 7.883 -16.955 -8.261 1.00 81.25 141 SER A C 1
ATOM 1088 O O . SER A 1 141 ? 7.516 -16.942 -9.439 1.00 81.25 141 SER A O 1
ATOM 1090 N N . THR A 1 142 ? 9.044 -17.502 -7.902 1.00 79.50 142 THR A N 1
ATOM 1091 C CA . THR A 1 142 ? 9.826 -18.288 -8.855 1.00 79.50 142 THR A CA 1
ATOM 1092 C C . THR A 1 142 ? 9.094 -19.604 -9.095 1.00 79.50 142 THR A C 1
ATOM 1094 O O . THR A 1 142 ? 8.858 -20.375 -8.161 1.00 79.50 142 THR A O 1
ATOM 1097 N N . CYS A 1 143 ? 8.731 -19.876 -10.350 1.00 72.75 143 CYS A N 1
ATOM 1098 C CA . CYS A 1 143 ? 8.139 -21.158 -10.722 1.00 72.75 143 CYS A CA 1
ATOM 1099 C C . CYS A 1 143 ? 9.040 -22.314 -10.258 1.00 72.75 143 CYS A C 1
ATOM 1101 O O . CYS A 1 143 ? 10.265 -22.209 -10.288 1.00 72.75 143 CYS A O 1
ATOM 1103 N N . CYS A 1 144 ? 8.416 -23.407 -9.811 1.00 63.50 144 CYS A N 1
ATOM 1104 C CA . CYS A 1 144 ? 9.073 -24.592 -9.241 1.00 63.50 144 CYS A CA 1
ATOM 1105 C C . CYS A 1 144 ? 9.706 -24.414 -7.845 1.00 63.50 144 CYS A C 1
ATOM 1107 O O . CYS A 1 144 ? 10.217 -25.393 -7.305 1.00 63.50 144 CYS A O 1
ATOM 1109 N N . LYS A 1 145 ? 9.636 -23.228 -7.220 1.00 60.53 145 LYS A N 1
ATOM 1110 C CA . LYS A 1 145 ? 10.062 -23.034 -5.817 1.00 60.53 145 LYS A CA 1
ATOM 1111 C C . LYS A 1 145 ? 9.130 -23.742 -4.825 1.00 60.53 145 LYS A C 1
ATOM 1113 O O . LYS A 1 145 ? 9.591 -24.287 -3.829 1.00 60.53 145 LYS A O 1
ATOM 1118 N N . TYR A 1 146 ? 7.836 -23.801 -5.149 1.00 57.94 146 TYR A N 1
ATOM 1119 C CA . TYR A 1 146 ? 6.827 -24.549 -4.402 1.00 57.94 146 TYR A CA 1
ATOM 1120 C C . TYR A 1 146 ? 6.090 -25.519 -5.344 1.00 57.94 146 TYR A C 1
ATOM 1122 O O . TYR A 1 146 ? 5.180 -25.096 -6.060 1.00 57.94 146 TYR A O 1
ATOM 1130 N N . PRO A 1 147 ? 6.443 -26.820 -5.361 1.00 51.31 147 PRO A N 1
ATOM 1131 C CA . PRO A 1 147 ? 5.832 -27.811 -6.260 1.00 51.31 147 PRO A CA 1
ATOM 1132 C C . PRO A 1 147 ? 4.305 -27.916 -6.116 1.00 51.31 147 PRO A C 1
ATOM 1134 O O . PRO A 1 147 ? 3.603 -28.288 -7.047 1.00 51.31 147 PRO A O 1
ATOM 1137 N N . GLN A 1 148 ? 3.772 -27.550 -4.947 1.00 54.00 148 GLN A N 1
ATOM 1138 C CA . GLN A 1 148 ? 2.343 -27.617 -4.634 1.00 54.00 148 GLN A CA 1
ATOM 1139 C C . GLN A 1 148 ? 1.508 -26.496 -5.285 1.00 54.00 148 GLN A C 1
ATOM 1141 O O . GLN A 1 148 ? 0.292 -26.633 -5.385 1.00 54.00 148 GLN A O 1
ATOM 1146 N N . HIS A 1 149 ? 2.131 -25.410 -5.761 1.00 51.50 149 HIS A N 1
ATOM 1147 C CA . HIS A 1 149 ? 1.423 -24.247 -6.322 1.00 51.50 149 HIS A CA 1
ATOM 1148 C C . HIS A 1 149 ? 1.299 -24.263 -7.853 1.00 51.50 149 HIS A C 1
ATOM 1150 O O . HIS A 1 149 ? 0.623 -23.401 -8.413 1.00 51.50 149 HIS A O 1
ATOM 1156 N N . GLN A 1 150 ? 1.869 -25.259 -8.544 1.00 48.06 150 GLN A N 1
ATOM 1157 C CA . GLN A 1 150 ? 1.735 -25.393 -10.003 1.00 48.06 150 GLN A CA 1
ATOM 1158 C C . GLN A 1 150 ? 0.276 -25.547 -10.466 1.00 48.06 150 GLN A C 1
ATOM 1160 O O . GLN A 1 150 ? -0.062 -25.093 -11.550 1.00 48.06 150 GLN A O 1
ATOM 1165 N N . HIS A 1 151 ? -0.613 -26.067 -9.616 1.00 42.38 151 HIS A N 1
ATOM 1166 C CA . HIS A 1 151 ? -2.040 -26.209 -9.926 1.00 42.38 151 HIS A CA 1
ATOM 1167 C C . HIS A 1 151 ? -2.893 -24.961 -9.641 1.00 42.38 151 HIS A C 1
ATOM 1169 O O . HIS A 1 151 ? -4.089 -24.960 -9.928 1.00 42.38 151 HIS A O 1
ATOM 1175 N N . ALA A 1 152 ? -2.330 -23.896 -9.059 1.00 48.09 152 ALA A N 1
ATOM 1176 C CA . ALA A 1 152 ? -3.100 -22.683 -8.779 1.00 48.09 152 ALA A CA 1
ATOM 1177 C C . ALA A 1 152 ? -3.328 -21.823 -10.035 1.00 48.09 152 ALA A C 1
ATOM 1179 O O . ALA A 1 152 ? -4.335 -21.125 -10.096 1.00 48.09 152 ALA A O 1
ATOM 1180 N N . HIS A 1 153 ? -2.446 -21.915 -11.037 1.00 45.88 153 HIS A N 1
ATOM 1181 C CA . HIS A 1 153 ? -2.585 -21.195 -12.309 1.00 45.88 153 HIS A CA 1
ATOM 1182 C C . HIS A 1 153 ? -3.666 -21.778 -13.237 1.00 45.88 153 HIS A C 1
ATOM 1184 O O . HIS A 1 153 ? -4.180 -21.047 -14.079 1.00 45.88 153 HIS A O 1
ATOM 1190 N N . ASP A 1 154 ? -4.053 -23.044 -13.041 1.00 41.25 154 ASP A N 1
ATOM 1191 C CA . ASP A 1 154 ? -5.092 -23.725 -13.832 1.00 41.25 154 ASP A CA 1
ATOM 1192 C C . ASP A 1 154 ? -6.499 -23.591 -13.226 1.00 41.25 154 ASP A C 1
ATOM 1194 O O . ASP A 1 154 ? -7.481 -24.067 -13.798 1.00 41.25 154 ASP A O 1
ATOM 1198 N N . ARG A 1 155 ? -6.636 -22.941 -12.060 1.00 46.16 155 ARG A N 1
ATOM 1199 C CA . ARG A 1 155 ? -7.956 -22.586 -11.532 1.00 46.16 155 ARG A CA 1
ATOM 1200 C C . ARG A 1 155 ? -8.444 -21.339 -12.250 1.00 46.16 155 ARG A C 1
ATOM 1202 O O . ARG A 1 155 ? -8.213 -20.218 -11.810 1.00 46.16 155 ARG A O 1
ATOM 1209 N N . GLU A 1 156 ? -9.124 -21.575 -13.366 1.00 36.53 156 GLU A N 1
ATOM 1210 C CA . GLU A 1 156 ? -10.052 -20.645 -14.000 1.00 36.53 156 GLU A CA 1
ATOM 1211 C C . GLU A 1 156 ? -10.799 -19.862 -12.906 1.00 36.53 156 GLU A C 1
ATOM 1213 O O . GLU A 1 156 ? -11.442 -20.457 -12.034 1.00 36.53 156 GLU A O 1
ATOM 1218 N N . TRP A 1 157 ? -10.652 -18.531 -12.895 1.00 39.78 157 TRP A N 1
ATOM 1219 C CA . TRP A 1 157 ? -11.419 -17.648 -12.021 1.00 39.78 157 TRP A CA 1
ATOM 1220 C C . TRP A 1 157 ? -12.892 -17.771 -12.412 1.00 39.78 157 TRP A C 1
ATOM 1222 O O . TRP A 1 157 ? -13.412 -16.971 -13.186 1.00 39.78 157 TRP A O 1
ATOM 1232 N N . ASN A 1 158 ? -13.572 -18.792 -11.890 1.00 37.97 158 ASN A N 1
ATOM 1233 C CA . ASN A 1 158 ? -15.014 -18.937 -11.977 1.00 37.97 158 ASN A CA 1
ATOM 1234 C C . ASN A 1 158 ? -15.647 -17.836 -11.121 1.00 37.97 158 ASN A C 1
ATOM 1236 O O . ASN A 1 158 ? -16.092 -18.053 -9.994 1.00 37.97 158 ASN A O 1
ATOM 1240 N N . LEU A 1 159 ? -15.679 -16.627 -11.679 1.00 42.56 159 LEU A N 1
ATOM 1241 C CA . LEU A 1 159 ? -16.562 -15.548 -11.273 1.00 42.56 159 LEU A CA 1
ATOM 1242 C C . LEU A 1 159 ? -17.985 -15.979 -11.630 1.00 42.56 159 LEU A C 1
ATOM 1244 O O . LEU A 1 159 ? -18.581 -15.511 -12.595 1.00 42.56 159 LEU A O 1
ATOM 1248 N N . HIS A 1 160 ? -18.539 -16.921 -10.870 1.00 38.75 160 HIS A N 1
ATOM 1249 C CA . HIS A 1 160 ? -19.979 -17.102 -10.867 1.00 38.75 160 HIS A CA 1
ATOM 1250 C C . HIS A 1 160 ? -20.591 -15.831 -10.273 1.00 38.75 160 HIS A C 1
ATOM 1252 O O . HIS A 1 160 ? -20.262 -15.479 -9.133 1.00 38.75 160 HIS A O 1
ATOM 1258 N N . PRO A 1 161 ? -21.445 -15.107 -11.020 1.00 36.19 161 PRO A N 1
ATOM 1259 C CA . PRO A 1 161 ? -22.116 -13.939 -10.486 1.00 36.19 161 PRO A CA 1
ATOM 1260 C C . PRO A 1 161 ? -22.922 -14.387 -9.270 1.00 36.19 161 PRO A C 1
ATOM 1262 O O . PRO A 1 161 ? -23.816 -15.230 -9.366 1.00 36.19 161 PRO A O 1
ATOM 1265 N N . ARG A 1 162 ? -22.573 -13.848 -8.099 1.00 42.41 162 ARG A N 1
ATOM 1266 C CA . ARG A 1 162 ? -23.380 -14.005 -6.892 1.00 42.41 162 ARG A CA 1
ATOM 1267 C C . ARG A 1 162 ? -24.748 -13.426 -7.235 1.00 42.41 162 ARG A C 1
ATOM 1269 O O . ARG A 1 162 ? -24.844 -12.241 -7.545 1.00 42.41 162 ARG A O 1
ATOM 1276 N N . SER A 1 163 ? -25.775 -14.275 -7.257 1.00 40.34 163 SER A N 1
ATOM 1277 C CA . SER A 1 163 ? -27.143 -13.869 -7.558 1.00 40.34 163 SER A CA 1
ATOM 1278 C C . SER A 1 163 ? -27.502 -12.655 -6.709 1.00 40.34 163 SER A C 1
ATOM 1280 O O . SER A 1 163 ? -27.424 -12.713 -5.480 1.00 40.34 163 SER A O 1
ATOM 1282 N N . SER A 1 164 ? -27.887 -11.573 -7.371 1.00 45.41 164 SER A N 1
ATOM 1283 C CA . SER A 1 164 ? -28.465 -10.382 -6.770 1.00 45.41 164 SER A CA 1
ATOM 1284 C C . SER A 1 164 ? -29.761 -10.757 -6.046 1.00 45.41 164 SER A C 1
ATOM 1286 O O . SER A 1 164 ? -30.843 -10.723 -6.632 1.00 45.41 164 SER A O 1
ATOM 1288 N N . GLN A 1 165 ? -29.669 -11.145 -4.777 1.00 39.44 165 GLN A N 1
ATOM 1289 C CA . GLN A 1 165 ? -30.817 -11.073 -3.886 1.00 39.44 165 GLN A CA 1
ATOM 1290 C C . GLN A 1 165 ? -30.893 -9.627 -3.408 1.00 39.44 165 GLN A C 1
ATOM 1292 O O . GLN A 1 165 ? -30.102 -9.187 -2.578 1.00 39.44 165 GLN A O 1
ATOM 1297 N N . GLY A 1 166 ? -31.781 -8.865 -4.048 1.00 38.75 166 GLY A N 1
ATOM 1298 C CA . GLY A 1 166 ? -32.073 -7.491 -3.671 1.00 38.75 166 GLY A CA 1
ATOM 1299 C C . GLY A 1 166 ? -32.560 -7.423 -2.227 1.00 38.75 166 GLY A C 1
ATOM 1300 O O . GLY A 1 166 ? -33.391 -8.224 -1.802 1.00 38.75 166 GLY A O 1
ATOM 1301 N N . VAL A 1 167 ? -32.030 -6.458 -1.486 1.00 37.19 167 VAL A N 1
ATOM 1302 C CA . VAL A 1 167 ? -32.568 -6.038 -0.193 1.00 37.19 167 VAL A CA 1
ATOM 1303 C C . VAL A 1 167 ? -33.773 -5.136 -0.488 1.00 37.19 167 VAL A C 1
ATOM 1305 O O . VAL A 1 167 ? -33.602 -4.160 -1.224 1.00 37.19 167 VAL A O 1
ATOM 1308 N N . PRO A 1 168 ? -34.989 -5.440 0.002 1.00 37.22 168 PRO A N 1
ATOM 1309 C CA . PRO A 1 168 ? -36.112 -4.517 -0.110 1.00 37.22 168 PRO A CA 1
ATOM 1310 C C . PRO A 1 168 ? -35.885 -3.301 0.797 1.00 37.22 168 PRO A C 1
ATOM 1312 O O . PRO A 1 168 ? -35.327 -3.446 1.884 1.00 37.22 168 PRO A O 1
ATOM 1315 N N . LEU A 1 169 ? -36.323 -2.132 0.322 1.00 41.56 169 LEU A N 1
ATOM 1316 C CA . LEU A 1 169 ? -36.401 -0.877 1.080 1.00 41.56 169 LEU A CA 1
ATOM 1317 C C . LEU A 1 169 ? -37.288 -1.005 2.325 1.00 41.56 169 LEU A C 1
ATOM 1319 O O . LEU A 1 169 ? -38.336 -1.686 2.224 1.00 41.56 169 LEU A O 1
#

Sequence (169 aa):
MIRSYFPKCVAVVALLALSVGALDTFSAAVYEYTVIIPNRTETPVSKEEGLLLMNENIDVLEKAVKLAAKQQGAHIIVTPEDGIYGWVFTRESIYPYLEDIPDPGVNWIPCREPWSMVQHAAPPLGCSLPFSMCQGHGSQSTCCKYPQHQHAHDREWNLHPRSSQGVPL

pLDDT: mean 77.13, std 18.84, range [36.19, 96.88]

Foldseek 3Di:
DPPPVVVVVVVVVVVVVVVPDDDPDFAEEEDDDDADEDDQDPAADALVVLLVSLLVLVVVVLVVQCCCVPPVVGQEYEYDACSRHDDRDDPRNCVSQAFADDDCVVVDDCVVPVPDGTPDSDRPSCPVGNHHYDDHGHYDDDPPPDPVCPCVVVPDPPPPPPPPPDDDD

Radius of gyration: 22.62 Å; chains: 1; bounding box: 53×38×80 Å

InterPro domains:
  IPR036526 Carbon-nitrogen hydrolase superfamily [G3DSA:3.60.110.10] (19-155)
  IPR036526 Carbon-nitrogen hydrolase superfamily [SSF56317] (55-134)
  IPR040154 Biotinidase/VNN family [PTHR10609] (10-115)